Protein AF-A0A2P7YC71-F1 (afdb_monomer_lite)

Sequence (128 aa):
MSDNTVPEDFKQHLKKYLEFKDDYLQSVGLGDWKNTQLPPDLIKPTFTTNMPVLPQEDKASGGNITDQVAKESSESTASSHPIHKEGEGAKATIQDHQANPGIALSDKLPQAASKDELKARAEELNKK

Organism: NCBI:txid40998

Radius of gyration: 30.39 Å; chains: 1; bounding box: 61×49×61 Å

Foldseek 3Di:
DPPPDDDPVVVVVVVVVVVVVLVVCVVVVNNCVVVDDDPPPPDPDDPPPPDPDDPDQVPPPDPDVVVVCVVCVVVDCPCVPPCNPPPDPPPCDPVNVVDDPPDPPPPPDPPDDDPVVVVVVVVVVVVD

Secondary structure (DSSP, 8-state):
----PPPHHHHHHHHHHHHHHHHHHHHTT-GGGGT-PPPTT-----------PPPPGGG-SS--HHHHHHHHGGG-GGGGSGGG-TTTS----GGGSS-SS-S---S-PPP---HHHHHHHHHHHTT-

pLDDT: mean 71.74, std 10.09, range [49.84, 95.06]

Structure (mmCIF, N/CA/C/O backbone):
data_AF-A0A2P7YC71-F1
#
_entry.id   AF-A0A2P7YC71-F1
#
loop_
_atom_site.group_PDB
_atom_site.id
_atom_site.type_symbol
_atom_site.label_atom_id
_atom_site.label_alt_id
_atom_site.label_comp_id
_atom_site.label_asym_id
_atom_site.label_entity_id
_atom_site.label_seq_id
_atom_site.pdbx_PDB_ins_code
_atom_site.Cartn_x
_atom_site.Cartn_y
_atom_site.Cartn_z
_atom_site.occupancy
_atom_site.B_iso_or_equiv
_atom_site.auth_seq_id
_atom_site.auth_comp_id
_atom_site.auth_asym_id
_atom_site.auth_atom_id
_atom_site.pdbx_PDB_model_num
ATOM 1 N N . MET A 1 1 ? 33.041 23.431 23.759 1.00 49.84 1 MET A N 1
ATOM 2 C CA . MET A 1 1 ? 32.533 22.400 22.834 1.00 49.84 1 MET A CA 1
ATOM 3 C C . MET A 1 1 ? 31.599 21.532 23.652 1.00 49.84 1 MET A C 1
ATOM 5 O O . MET A 1 1 ? 32.078 20.906 24.581 1.00 49.84 1 MET A O 1
ATOM 9 N N . SER A 1 2 ? 30.285 21.621 23.448 1.00 61.62 2 SER A N 1
ATOM 10 C CA . SER A 1 2 ? 29.333 20.751 24.144 1.00 61.62 2 SER A CA 1
ATOM 11 C C . SER A 1 2 ? 29.436 19.358 23.542 1.00 61.62 2 SER A C 1
ATOM 13 O O . SER A 1 2 ? 29.262 19.204 22.331 1.00 61.62 2 SER A O 1
ATOM 15 N N . ASP A 1 3 ? 29.747 18.370 24.369 1.00 63.00 3 ASP A N 1
ATOM 16 C CA . ASP A 1 3 ? 29.820 16.981 23.947 1.00 63.00 3 ASP A CA 1
ATOM 17 C C . ASP A 1 3 ? 28.447 16.552 23.420 1.00 63.00 3 ASP A C 1
ATOM 19 O O . ASP A 1 3 ? 27.461 16.535 24.161 1.00 63.00 3 ASP A O 1
ATOM 23 N N . ASN A 1 4 ? 28.383 16.250 22.119 1.00 70.69 4 ASN A N 1
ATOM 24 C CA . ASN A 1 4 ? 27.217 15.697 21.424 1.00 70.69 4 ASN A CA 1
ATOM 25 C C . ASN A 1 4 ? 26.951 14.275 21.940 1.00 70.69 4 ASN A C 1
ATOM 27 O O . ASN A 1 4 ? 27.189 13.274 21.265 1.00 70.69 4 ASN A O 1
ATOM 31 N N . THR A 1 5 ? 26.511 14.181 23.187 1.00 80.38 5 THR A N 1
ATOM 32 C CA . THR A 1 5 ? 26.135 12.928 23.821 1.00 80.38 5 THR A CA 1
ATOM 33 C C . THR A 1 5 ? 24.690 12.631 23.459 1.00 80.38 5 THR A C 1
ATOM 35 O O . THR A 1 5 ? 23.788 13.444 23.649 1.00 80.38 5 THR A O 1
ATOM 38 N N . VAL A 1 6 ? 24.475 11.458 22.867 1.00 81.31 6 VAL A N 1
ATOM 39 C CA . VAL A 1 6 ? 23.136 10.980 22.524 1.00 81.31 6 VAL A CA 1
ATOM 40 C C . VAL A 1 6 ? 22.323 10.849 23.822 1.00 81.31 6 VAL A C 1
ATOM 42 O O . VAL A 1 6 ? 22.792 10.148 24.727 1.00 81.31 6 VAL A O 1
ATOM 45 N N . PRO A 1 7 ? 21.135 11.479 23.926 1.00 89.25 7 PRO A N 1
ATOM 46 C CA . PRO A 1 7 ? 20.282 11.387 25.108 1.00 89.25 7 PRO A CA 1
ATOM 47 C C . PRO A 1 7 ? 19.969 9.935 25.477 1.00 89.25 7 PRO A C 1
ATOM 49 O O . PRO A 1 7 ? 19.725 9.101 24.602 1.00 89.25 7 PRO A O 1
ATOM 52 N N . GLU A 1 8 ? 19.952 9.625 26.772 1.00 88.19 8 GLU A N 1
ATOM 53 C CA . GLU A 1 8 ? 19.763 8.251 27.254 1.00 88.19 8 GLU A CA 1
ATOM 54 C C . GLU A 1 8 ? 18.394 7.675 26.850 1.00 88.19 8 GLU A C 1
ATOM 56 O O . GLU A 1 8 ? 18.298 6.518 26.441 1.00 88.19 8 GLU A O 1
ATOM 61 N N . ASP A 1 9 ? 17.358 8.516 26.831 1.00 89.44 9 ASP A N 1
ATOM 62 C CA . ASP A 1 9 ? 16.014 8.156 26.367 1.00 89.44 9 ASP A CA 1
ATOM 63 C C . ASP A 1 9 ? 16.009 7.672 24.912 1.00 89.44 9 ASP A C 1
ATOM 65 O O . ASP A 1 9 ? 15.326 6.705 24.563 1.00 89.44 9 ASP A O 1
ATOM 69 N N . PHE A 1 10 ? 16.822 8.298 24.055 1.00 90.50 10 PHE A N 1
ATOM 70 C CA . PHE A 1 10 ? 16.942 7.893 22.658 1.00 90.50 10 PHE A CA 1
ATOM 71 C C . PHE A 1 10 ? 17.631 6.533 22.532 1.00 90.50 10 PHE A C 1
ATOM 73 O O . PHE A 1 10 ? 17.198 5.701 21.736 1.00 90.50 10 PHE A O 1
ATOM 80 N N . LYS A 1 11 ? 18.656 6.256 23.349 1.00 90.44 11 LYS A N 1
ATOM 81 C CA . LYS A 1 11 ? 19.313 4.939 23.365 1.00 90.44 11 LYS A CA 1
ATOM 82 C C . LYS A 1 11 ? 18.344 3.837 23.790 1.00 90.44 11 LYS A C 1
ATOM 84 O O . LYS A 1 11 ? 18.324 2.771 23.176 1.00 90.44 11 LYS A O 1
ATOM 89 N N . GLN A 1 12 ? 17.514 4.098 24.800 1.00 92.75 12 GLN A N 1
ATOM 90 C CA . GLN A 1 12 ? 16.487 3.152 25.241 1.00 92.75 12 GLN A CA 1
ATOM 91 C C . GLN A 1 12 ? 15.425 2.916 24.163 1.00 92.75 12 GLN A C 1
ATOM 93 O O . GLN A 1 12 ? 15.034 1.772 23.927 1.00 92.75 12 GLN A O 1
ATOM 98 N N . HIS A 1 13 ? 14.973 3.975 23.487 1.00 93.25 13 HIS A N 1
ATOM 99 C CA . HIS A 1 13 ? 14.033 3.861 22.374 1.00 93.25 13 HIS A CA 1
ATOM 100 C C . HIS A 1 13 ? 14.623 3.056 21.211 1.00 93.25 13 HIS A C 1
ATOM 102 O O . HIS A 1 13 ? 13.972 2.145 20.704 1.00 93.25 13 HIS A O 1
ATOM 108 N N . LEU A 1 14 ? 15.877 3.333 20.840 1.00 93.94 14 LEU A N 1
ATOM 109 C CA . LEU A 1 14 ? 16.590 2.602 19.796 1.00 93.94 14 LEU A CA 1
ATOM 110 C C . LEU A 1 14 ? 16.688 1.111 20.135 1.00 93.94 14 LEU A C 1
ATOM 112 O O . LEU A 1 14 ? 16.428 0.269 19.282 1.00 93.94 14 LEU A O 1
ATOM 116 N N . LYS A 1 15 ? 17.010 0.781 21.391 1.00 93.75 15 LYS A N 1
ATOM 117 C CA . LYS A 1 15 ? 17.088 -0.609 21.848 1.00 93.75 15 LYS A CA 1
ATOM 118 C C . LYS A 1 15 ? 15.743 -1.328 21.707 1.00 93.75 15 LYS A C 1
ATOM 120 O O . LYS A 1 15 ? 15.695 -2.389 21.095 1.00 93.75 15 LYS A O 1
ATOM 125 N N . LYS A 1 16 ? 14.654 -0.715 22.183 1.00 95.06 16 LYS A N 1
ATOM 126 C CA . LYS A 1 16 ? 13.292 -1.264 22.047 1.00 95.06 16 LYS A CA 1
ATOM 127 C C . LYS A 1 16 ? 12.889 -1.456 20.587 1.00 95.06 16 LYS A C 1
ATOM 129 O O . LYS A 1 16 ? 12.290 -2.466 20.238 1.00 95.06 16 LYS A O 1
ATOM 134 N N . TYR A 1 17 ? 13.218 -0.490 19.731 1.00 93.75 17 TYR A N 1
ATOM 135 C CA . TYR A 1 17 ? 12.945 -0.581 18.301 1.00 93.75 17 TYR A CA 1
ATOM 136 C C . TYR A 1 17 ? 13.687 -1.756 17.651 1.00 93.75 17 TYR A C 1
ATOM 138 O O . 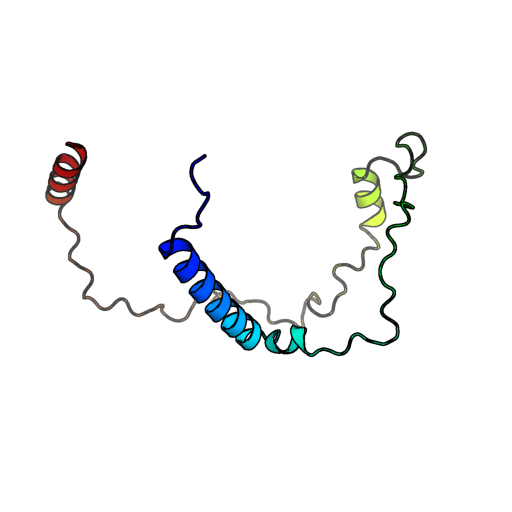TYR A 1 17 ? 13.101 -2.475 16.847 1.00 93.75 17 TYR A O 1
ATOM 146 N N . LEU A 1 18 ? 14.961 -1.964 17.998 1.00 90.56 18 LEU A N 1
ATOM 147 C CA . LEU A 1 18 ? 15.757 -3.070 17.463 1.00 90.56 18 LEU A CA 1
ATOM 148 C C . LEU A 1 18 ? 15.212 -4.435 17.901 1.00 90.56 18 LEU A C 1
ATOM 150 O O . LEU A 1 18 ? 15.118 -5.326 17.063 1.00 90.56 18 LEU A O 1
ATOM 154 N N . GLU A 1 19 ? 14.800 -4.570 19.164 1.00 90.69 19 GLU A N 1
ATOM 155 C CA . GLU A 1 19 ? 14.139 -5.779 19.682 1.00 90.69 19 GLU A CA 1
ATOM 156 C C . GLU A 1 19 ? 12.830 -6.056 18.921 1.00 90.69 19 GLU A C 1
ATOM 158 O O . GLU A 1 19 ? 12.663 -7.123 18.335 1.00 90.69 19 GLU A O 1
ATOM 163 N N . PHE A 1 20 ? 11.953 -5.052 18.808 1.00 92.94 20 PHE A N 1
ATOM 164 C CA . PHE A 1 20 ? 10.691 -5.174 18.070 1.00 92.94 20 PHE A CA 1
ATOM 165 C C . PHE A 1 20 ? 10.893 -5.514 16.586 1.00 92.94 20 PHE A C 1
ATOM 167 O O . PHE A 1 20 ? 10.117 -6.262 15.993 1.00 92.94 20 PHE A O 1
ATOM 174 N N . LYS A 1 21 ? 11.931 -4.953 15.959 1.00 88.75 21 LYS A N 1
ATOM 175 C CA . LYS A 1 21 ? 12.264 -5.226 14.561 1.00 88.75 21 LYS A CA 1
ATOM 176 C C . LYS A 1 21 ? 12.654 -6.689 14.355 1.00 88.75 21 LYS A C 1
ATOM 178 O O . LYS A 1 21 ? 12.229 -7.274 13.360 1.00 88.75 21 LYS A O 1
ATOM 183 N N . ASP A 1 22 ? 13.469 -7.255 15.243 1.00 86.25 22 ASP A N 1
ATOM 184 C CA . ASP A 1 22 ? 13.884 -8.656 15.143 1.00 86.25 22 ASP A CA 1
ATOM 185 C C . ASP A 1 22 ? 12.671 -9.595 15.344 1.00 86.25 22 ASP A C 1
ATOM 187 O O . ASP A 1 22 ? 12.476 -10.499 14.528 1.00 86.25 22 ASP A O 1
AT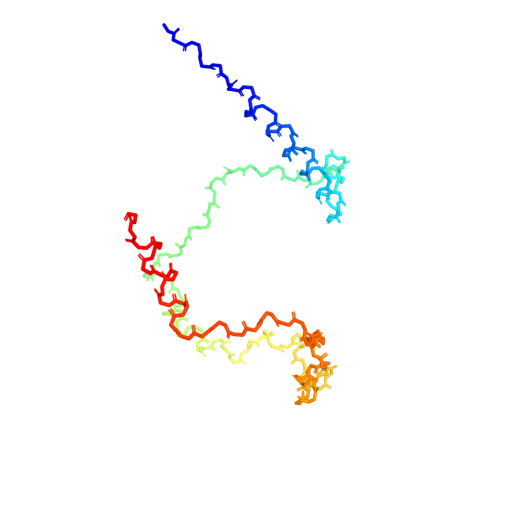OM 191 N N . ASP A 1 23 ? 11.782 -9.300 16.304 1.00 88.94 23 ASP A N 1
ATOM 192 C CA . ASP A 1 23 ? 10.518 -10.033 16.507 1.00 88.94 23 ASP A CA 1
ATOM 193 C C . ASP A 1 23 ? 9.600 -9.964 15.276 1.00 88.94 23 ASP A C 1
ATOM 195 O O . ASP A 1 23 ? 9.068 -10.978 14.812 1.00 88.94 23 ASP A O 1
ATOM 199 N N . TYR A 1 24 ? 9.430 -8.766 14.705 1.00 87.94 24 TYR A N 1
ATOM 200 C CA . TYR A 1 24 ? 8.638 -8.569 13.494 1.00 87.94 24 TYR A CA 1
ATOM 201 C C . TYR A 1 24 ? 9.203 -9.383 12.330 1.00 87.94 24 TYR A C 1
ATOM 203 O O . TYR A 1 24 ? 8.458 -10.129 11.696 1.00 87.94 24 TYR A O 1
ATOM 211 N N . LEU A 1 25 ? 10.512 -9.286 12.071 1.00 88.00 25 LEU A N 1
ATOM 212 C CA . LEU A 1 25 ? 11.173 -10.033 10.998 1.00 88.00 25 LEU A CA 1
ATOM 213 C C . LEU A 1 25 ? 10.987 -11.539 11.175 1.00 88.00 25 LEU A C 1
ATOM 215 O O . LEU A 1 25 ? 10.711 -12.228 10.195 1.00 88.00 25 LEU A O 1
ATOM 219 N N . GLN A 1 26 ? 11.058 -12.044 12.405 1.00 85.56 26 GLN A N 1
ATOM 220 C CA . GLN A 1 26 ? 10.773 -13.446 12.686 1.00 85.56 26 GLN A CA 1
ATOM 221 C C . GLN A 1 26 ? 9.307 -13.808 12.408 1.00 85.56 26 GLN A C 1
ATOM 223 O O .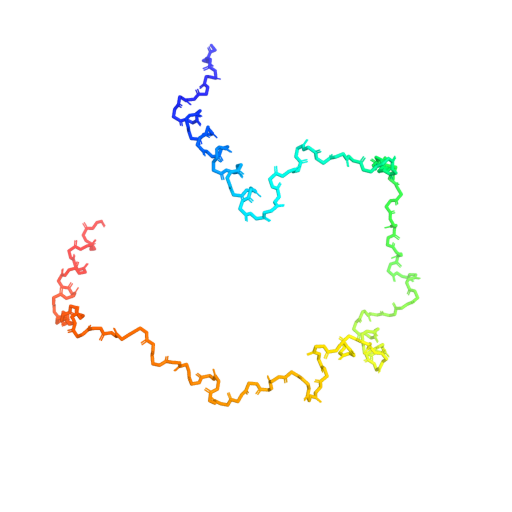 GLN A 1 26 ? 9.050 -14.831 11.774 1.00 85.56 26 GLN A O 1
ATOM 228 N N . SER A 1 27 ? 8.353 -12.950 12.785 1.00 84.81 27 SER A N 1
ATOM 229 C CA . SER A 1 27 ? 6.923 -13.179 12.531 1.00 84.81 27 SER A CA 1
ATOM 230 C C . SER A 1 27 ? 6.554 -13.220 11.044 1.00 84.81 27 SER A C 1
ATOM 232 O O . SER A 1 27 ? 5.700 -14.011 10.649 1.00 84.81 27 SER A O 1
ATOM 234 N N . VAL A 1 28 ? 7.217 -12.420 10.201 1.00 86.12 28 VAL A N 1
ATOM 235 C CA . VAL A 1 28 ? 6.970 -12.399 8.747 1.00 86.12 28 VAL A CA 1
ATOM 236 C C . VAL A 1 28 ? 7.807 -13.429 7.980 1.00 86.12 28 VAL A C 1
ATOM 238 O O . VAL A 1 28 ? 7.826 -13.410 6.752 1.00 86.12 28 VAL A O 1
ATOM 241 N N . GLY A 1 29 ? 8.514 -14.324 8.682 1.00 78.75 29 GLY A N 1
ATOM 242 C CA . GLY A 1 29 ? 9.351 -15.361 8.071 1.00 78.75 29 GLY A CA 1
ATOM 243 C C . GLY A 1 29 ? 10.657 -14.840 7.459 1.00 78.75 29 GLY A C 1
ATOM 244 O O . GLY A 1 29 ? 11.304 -15.553 6.699 1.00 78.75 29 GLY A O 1
ATOM 245 N N . LEU A 1 30 ? 11.061 -13.609 7.787 1.00 80.94 30 LEU A N 1
ATOM 246 C CA . LEU A 1 30 ? 12.339 -13.008 7.393 1.00 80.94 30 LEU A CA 1
ATOM 247 C C . LEU A 1 30 ? 13.405 -13.107 8.500 1.00 80.94 30 LEU A C 1
ATOM 249 O O . LEU A 1 30 ? 14.485 -12.557 8.328 1.00 80.94 30 LEU A O 1
ATOM 253 N N . GLY A 1 31 ? 13.148 -13.781 9.626 1.00 75.12 31 GLY A N 1
ATOM 254 C CA . GLY A 1 31 ? 14.054 -13.830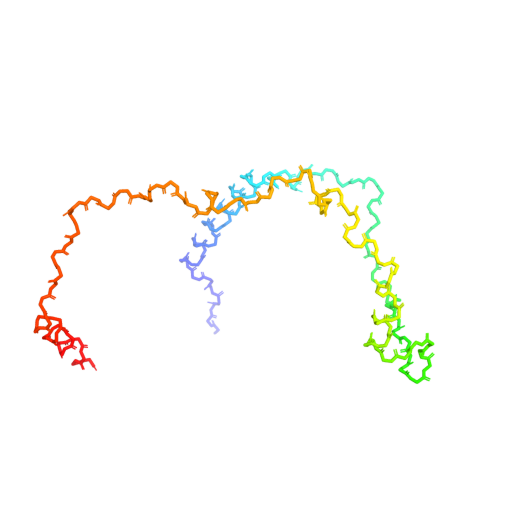 10.788 1.00 75.12 31 GLY A CA 1
ATOM 255 C C . GLY A 1 31 ? 15.453 -14.386 10.490 1.00 75.12 31 GLY A C 1
ATOM 256 O O . GLY A 1 31 ? 16.438 -13.930 11.071 1.00 75.12 31 GLY A O 1
ATOM 257 N N . ASP A 1 32 ? 15.563 -15.288 9.513 1.00 72.06 32 ASP A N 1
ATOM 258 C CA . ASP A 1 32 ? 16.816 -15.962 9.154 1.00 72.06 32 ASP A CA 1
ATOM 259 C C . ASP A 1 32 ? 17.708 -15.166 8.189 1.00 72.06 32 ASP A C 1
ATOM 261 O O . ASP A 1 32 ? 18.768 -15.650 7.791 1.00 72.06 32 ASP A O 1
ATOM 265 N N . TRP A 1 33 ? 17.340 -13.923 7.845 1.00 70.50 33 TRP A N 1
ATOM 266 C CA . TRP A 1 33 ? 18.072 -13.107 6.867 1.00 70.50 33 TRP A CA 1
ATOM 267 C C . TRP A 1 33 ? 19.567 -12.931 7.198 1.00 70.50 33 TRP A C 1
ATOM 269 O O . TRP A 1 33 ? 20.393 -12.810 6.292 1.00 70.50 33 TRP A O 1
ATOM 279 N N . LYS A 1 34 ? 19.929 -12.941 8.491 1.00 67.19 34 LYS A N 1
ATOM 280 C CA . LYS A 1 34 ? 21.319 -12.822 8.973 1.00 67.19 34 LYS A CA 1
ATOM 281 C C . LYS A 1 34 ? 22.140 -14.101 8.739 1.00 67.19 34 LYS A C 1
ATOM 283 O O . LYS A 1 34 ? 23.359 -14.016 8.632 1.00 67.19 34 LYS A O 1
ATOM 288 N N . ASN A 1 35 ? 21.483 -15.261 8.657 1.00 71.31 35 ASN A N 1
ATOM 289 C CA . ASN A 1 35 ? 22.108 -16.586 8.556 1.00 71.31 35 ASN A CA 1
ATOM 290 C C . ASN A 1 35 ? 21.965 -17.221 7.167 1.00 71.31 35 ASN A C 1
ATOM 292 O O . ASN A 1 35 ? 22.525 -18.290 6.920 1.00 71.31 35 ASN A O 1
ATOM 296 N N . THR A 1 36 ? 21.238 -16.579 6.251 1.00 69.38 36 THR A N 1
ATOM 297 C CA . THR A 1 36 ? 21.162 -17.006 4.854 1.00 69.38 36 THR A CA 1
ATOM 298 C C . THR A 1 36 ? 22.558 -17.017 4.237 1.00 69.38 36 THR A C 1
ATOM 300 O O . THR A 1 36 ? 23.173 -15.966 4.041 1.00 69.38 36 THR A O 1
ATOM 303 N N . GLN A 1 37 ? 23.066 -18.209 3.910 1.00 68.75 37 GLN A N 1
ATOM 304 C CA . GLN A 1 37 ? 24.222 -18.328 3.030 1.00 68.75 37 GLN A CA 1
ATOM 305 C C . GLN A 1 37 ? 23.845 -17.695 1.697 1.00 68.75 37 GLN A C 1
ATOM 307 O O . GLN A 1 37 ? 22.905 -18.133 1.032 1.00 68.75 37 GLN A O 1
ATOM 312 N N . LEU A 1 38 ? 24.562 -16.632 1.331 1.00 68.00 38 LEU A N 1
ATOM 313 C CA . LEU A 1 38 ? 24.434 -16.062 0.001 1.00 68.00 38 LEU A CA 1
ATOM 314 C C . LEU A 1 38 ? 24.738 -17.183 -1.000 1.00 68.00 38 LEU A C 1
ATOM 316 O O . LEU A 1 38 ? 25.747 -17.875 -0.824 1.00 68.00 38 LEU A O 1
ATOM 320 N N . PRO A 1 39 ? 23.893 -17.396 -2.019 1.00 73.50 39 PRO A N 1
ATOM 321 C CA . PRO A 1 39 ? 24.216 -18.341 -3.070 1.00 73.50 39 PRO A CA 1
ATOM 322 C C . PRO A 1 39 ? 25.601 -18.003 -3.643 1.00 73.50 39 PRO A C 1
ATOM 324 O O . PRO A 1 39 ? 25.941 -16.821 -3.769 1.00 73.50 39 PRO A O 1
ATOM 327 N N . PRO A 1 40 ? 26.413 -19.015 -3.984 1.00 69.31 40 PRO A N 1
ATOM 328 C CA . PRO A 1 40 ? 27.776 -18.805 -4.475 1.00 69.31 40 PRO A CA 1
ATOM 329 C C . PRO A 1 40 ? 27.823 -17.938 -5.745 1.00 69.31 40 PRO A C 1
ATOM 331 O O . PRO A 1 40 ? 28.832 -17.284 -5.998 1.00 69.31 40 PRO A O 1
ATOM 334 N N . ASP A 1 41 ? 26.709 -17.861 -6.478 1.00 70.12 41 ASP A N 1
ATOM 335 C CA . ASP A 1 41 ? 26.554 -17.102 -7.720 1.00 70.12 41 ASP A CA 1
ATOM 336 C C . ASP A 1 41 ? 26.023 -15.673 -7.514 1.00 70.12 41 ASP A C 1
ATOM 338 O O . ASP A 1 41 ? 25.589 -15.023 -8.467 1.00 70.12 41 ASP A O 1
ATOM 342 N N . LEU A 1 42 ? 26.022 -15.153 -6.279 1.00 62.50 42 LEU A N 1
ATOM 343 C CA . LEU A 1 42 ? 25.601 -13.778 -6.023 1.00 62.50 42 LEU A CA 1
ATOM 344 C C . LEU A 1 42 ? 26.647 -12.802 -6.589 1.00 62.50 42 LEU A C 1
ATOM 346 O O . LEU A 1 42 ? 27.610 -12.413 -5.921 1.00 62.50 42 LEU A O 1
ATOM 350 N N . ILE A 1 43 ? 26.458 -12.408 -7.849 1.00 68.19 43 ILE A N 1
ATOM 351 C CA . ILE A 1 43 ? 27.224 -11.350 -8.505 1.00 68.19 43 ILE A CA 1
ATOM 352 C C . ILE A 1 43 ? 27.036 -10.085 -7.664 1.00 68.19 43 ILE A C 1
ATOM 354 O O . ILE A 1 43 ? 25.968 -9.474 -7.669 1.00 68.19 43 ILE A O 1
ATOM 358 N N . LYS A 1 44 ? 28.067 -9.696 -6.905 1.00 64.31 44 LYS A N 1
ATOM 359 C CA . LYS A 1 44 ? 28.093 -8.398 -6.221 1.00 64.31 44 LYS A CA 1
ATOM 360 C C . LYS A 1 44 ? 27.894 -7.339 -7.305 1.00 64.31 44 LYS A C 1
ATOM 362 O O . LYS A 1 44 ? 28.725 -7.302 -8.215 1.00 64.31 44 LYS A O 1
ATOM 367 N N . PRO A 1 45 ? 26.831 -6.517 -7.261 1.00 60.91 45 PRO A N 1
ATOM 368 C CA . PRO A 1 45 ? 26.595 -5.548 -8.314 1.00 60.91 45 PRO A CA 1
ATOM 369 C C . PRO A 1 45 ? 27.747 -4.547 -8.294 1.00 60.91 45 PRO A C 1
ATOM 371 O O . PRO A 1 45 ? 27.869 -3.714 -7.396 1.00 60.91 45 PRO A O 1
ATOM 374 N N . THR A 1 46 ? 28.637 -4.657 -9.271 1.00 61.59 46 THR A N 1
ATOM 375 C CA . THR A 1 46 ? 29.538 -3.573 -9.613 1.00 61.59 46 THR A CA 1
ATOM 376 C C . THR A 1 46 ? 28.674 -2.548 -1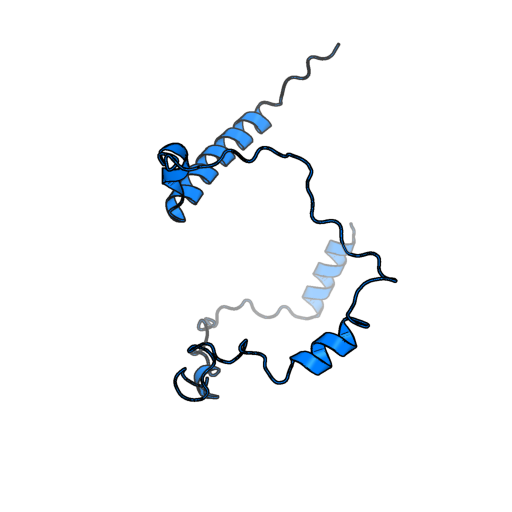0.332 1.00 61.59 46 THR A C 1
ATOM 378 O O . THR A 1 46 ? 28.109 -2.824 -11.386 1.00 61.59 46 THR A O 1
ATOM 381 N N . PHE A 1 47 ? 28.514 -1.363 -9.745 1.00 60.22 47 PHE A N 1
ATOM 382 C CA . PHE A 1 47 ? 27.888 -0.230 -10.425 1.00 60.22 47 PHE A CA 1
ATOM 383 C C . PHE A 1 47 ? 28.864 0.300 -11.488 1.00 60.22 47 PHE A C 1
ATOM 385 O O . PHE A 1 47 ? 29.404 1.396 -11.374 1.00 60.22 47 PHE A O 1
ATOM 392 N N . THR A 1 48 ? 29.163 -0.498 -12.513 1.00 62.59 48 THR A N 1
ATOM 393 C CA . THR A 1 48 ? 29.647 0.050 -13.774 1.00 62.59 48 THR A CA 1
ATOM 394 C C . THR A 1 48 ? 28.449 0.742 -14.404 1.00 62.59 48 THR A C 1
ATOM 396 O O . THR A 1 48 ? 27.464 0.105 -14.769 1.00 62.59 48 THR A O 1
ATOM 399 N N . THR A 1 49 ? 28.503 2.073 -14.439 1.00 59.81 49 THR A N 1
ATOM 400 C CA . THR A 1 49 ? 27.488 2.980 -14.988 1.00 59.81 49 THR A CA 1
ATOM 401 C C . THR A 1 49 ? 27.290 2.746 -16.488 1.00 59.81 49 THR A C 1
ATOM 403 O O . THR A 1 49 ? 27.679 3.558 -17.315 1.00 59.81 49 THR A O 1
ATOM 406 N N . ASN A 1 50 ? 26.681 1.625 -16.855 1.00 65.75 50 ASN A N 1
ATOM 407 C CA . ASN A 1 50 ? 26.020 1.435 -18.135 1.00 65.75 50 ASN A CA 1
ATOM 408 C C . ASN A 1 50 ? 24.518 1.434 -17.846 1.00 65.75 50 ASN A C 1
ATOM 410 O O . ASN A 1 50 ? 23.825 0.428 -17.977 1.00 65.75 50 ASN A O 1
ATOM 414 N N . MET A 1 51 ? 24.029 2.573 -17.343 1.00 75.94 51 MET A N 1
ATOM 415 C CA . MET A 1 51 ? 22.590 2.782 -17.257 1.00 75.94 51 MET A CA 1
ATOM 416 C C . MET A 1 51 ? 22.046 2.797 -18.688 1.00 75.94 51 MET A C 1
ATOM 418 O O . MET A 1 51 ? 22.654 3.453 -19.539 1.00 75.94 51 MET A O 1
ATOM 422 N N . PRO A 1 52 ? 20.940 2.094 -18.978 1.00 76.38 52 PRO A N 1
ATOM 423 C CA . PRO A 1 52 ? 20.306 2.166 -20.283 1.00 76.38 52 PRO A CA 1
ATOM 424 C C . PRO A 1 52 ? 19.989 3.631 -20.585 1.00 76.38 52 PRO A C 1
ATOM 426 O O . PRO A 1 52 ? 19.182 4.258 -19.898 1.00 76.38 52 PRO A O 1
ATOM 429 N N . VAL A 1 53 ? 20.675 4.200 -21.574 1.00 76.19 53 VAL A N 1
ATOM 430 C CA . VAL A 1 53 ? 20.353 5.536 -22.069 1.00 76.19 53 VAL A CA 1
ATOM 431 C C . VAL A 1 53 ? 19.005 5.419 -22.762 1.00 76.19 53 VAL A C 1
ATOM 433 O O . VAL A 1 53 ? 18.855 4.630 -23.697 1.00 76.19 53 VAL A O 1
ATOM 436 N N . LEU A 1 54 ? 18.020 6.177 -22.278 1.00 63.97 54 LEU A N 1
ATOM 437 C CA . LEU A 1 54 ? 16.742 6.302 -22.967 1.00 63.97 54 LEU A CA 1
ATOM 438 C C . LEU A 1 54 ? 17.019 6.799 -24.396 1.00 63.97 54 LEU A C 1
ATOM 440 O O . LEU A 1 54 ? 17.802 7.743 -24.557 1.00 63.97 54 LEU A O 1
ATOM 444 N N . PRO A 1 55 ? 16.427 6.177 -25.434 1.00 73.38 55 PRO A N 1
ATOM 445 C CA . PRO A 1 55 ? 16.519 6.692 -26.792 1.00 73.38 55 PRO A CA 1
ATOM 446 C C . PRO A 1 55 ? 16.136 8.174 -26.809 1.00 73.38 55 PRO A C 1
ATOM 448 O O . PRO A 1 55 ? 15.182 8.569 -26.141 1.00 73.38 55 PRO A O 1
ATOM 451 N N . GLN A 1 56 ? 16.878 8.999 -27.553 1.00 69.44 56 GLN A N 1
ATOM 452 C CA . GLN A 1 56 ? 16.507 10.404 -27.745 1.00 69.44 56 GLN A CA 1
ATOM 453 C C . GLN A 1 56 ? 15.071 10.470 -28.283 1.00 69.44 56 GLN A C 1
ATOM 455 O O . GLN A 1 56 ? 14.747 9.713 -29.200 1.00 69.44 56 GLN A O 1
ATOM 460 N N . GLU A 1 57 ? 14.232 11.359 -27.739 1.00 60.16 57 GLU A N 1
ATOM 461 C CA . GLU A 1 57 ? 12.800 11.425 -28.085 1.00 60.16 57 GLU A CA 1
ATOM 462 C C . GLU A 1 57 ? 12.573 11.577 -29.602 1.00 60.16 57 GLU A C 1
ATOM 464 O O . GLU A 1 57 ? 11.698 10.926 -30.163 1.00 60.16 57 GLU A O 1
ATOM 469 N N . ASP A 1 58 ? 13.457 12.300 -30.298 1.00 58.09 58 ASP A N 1
ATOM 470 C CA . ASP A 1 58 ? 13.409 12.499 -31.758 1.00 58.09 58 ASP A CA 1
ATOM 471 C C . ASP A 1 58 ? 13.793 11.260 -32.593 1.00 58.09 58 ASP A C 1
ATOM 473 O O . ASP A 1 58 ? 13.641 11.243 -33.818 1.00 58.09 58 ASP A O 1
ATOM 477 N N . LYS A 1 59 ? 14.376 10.234 -31.965 1.00 56.88 59 LYS A N 1
ATOM 478 C CA . LYS A 1 59 ? 14.893 9.015 -32.616 1.00 56.88 59 LYS A CA 1
ATOM 479 C C . LYS A 1 59 ? 14.185 7.746 -32.144 1.00 56.88 59 LYS A C 1
ATOM 481 O O . LYS A 1 59 ? 14.489 6.667 -32.659 1.00 56.88 59 LYS A O 1
ATOM 486 N N . ALA A 1 60 ? 13.257 7.846 -31.192 1.00 58.88 60 ALA A N 1
ATOM 487 C CA . ALA A 1 60 ? 12.456 6.716 -30.753 1.00 58.88 60 ALA A CA 1
ATOM 488 C C . ALA A 1 60 ? 11.561 6.246 -31.914 1.00 58.88 60 ALA A C 1
ATOM 490 O O . ALA A 1 60 ? 10.672 6.960 -32.375 1.00 58.88 60 ALA A O 1
ATOM 491 N N . SER A 1 61 ? 11.815 5.035 -32.425 1.00 58.72 61 SER A N 1
ATOM 492 C CA . SER A 1 61 ? 10.940 4.368 -33.401 1.00 58.72 61 SER A CA 1
ATOM 493 C C . SER A 1 61 ? 9.676 3.883 -32.700 1.00 58.72 61 SER A C 1
ATOM 495 O O . SER A 1 61 ? 9.516 2.707 -32.397 1.00 58.72 61 SER A O 1
ATOM 497 N N . GLY A 1 62 ? 8.801 4.822 -32.381 1.00 61.66 62 GLY A N 1
ATOM 498 C CA . GLY A 1 62 ? 7.566 4.580 -31.664 1.00 61.66 62 GLY A CA 1
ATOM 499 C C . GLY A 1 62 ? 6.996 5.923 -31.259 1.00 61.66 62 GLY A C 1
ATOM 500 O O . GLY A 1 62 ? 7.616 6.626 -30.472 1.00 61.66 62 GLY A O 1
ATOM 501 N N . GLY A 1 63 ? 5.871 6.306 -31.866 1.00 68.38 63 GLY A N 1
ATOM 502 C CA . GLY A 1 63 ? 5.185 7.557 -31.550 1.00 68.38 63 GLY A CA 1
ATOM 503 C C . GLY A 1 63 ? 4.759 7.641 -30.080 1.00 68.38 63 GLY A C 1
ATOM 504 O O . GLY A 1 63 ? 5.049 6.751 -29.284 1.00 68.38 63 GLY A O 1
ATOM 505 N N . ASN A 1 64 ? 4.052 8.724 -29.737 1.00 73.75 64 ASN A N 1
ATOM 506 C CA . ASN A 1 64 ? 3.535 8.990 -28.390 1.00 73.75 64 ASN A CA 1
ATOM 507 C C . ASN A 1 64 ? 3.033 7.708 -27.705 1.00 73.75 64 ASN A C 1
ATOM 509 O O . ASN A 1 64 ? 2.300 6.936 -28.319 1.00 73.75 64 ASN A O 1
ATOM 513 N N . ILE A 1 65 ? 3.373 7.507 -26.429 1.00 71.56 65 ILE A N 1
ATOM 514 C CA . ILE A 1 65 ? 3.019 6.300 -25.658 1.00 71.56 65 ILE A CA 1
ATOM 515 C C . ILE A 1 65 ? 1.524 5.949 -25.725 1.00 71.56 65 ILE A C 1
ATOM 517 O O . ILE A 1 65 ? 1.150 4.781 -25.735 1.00 71.56 65 ILE A O 1
ATOM 521 N N . THR A 1 66 ? 0.664 6.959 -25.857 1.00 76.00 66 THR A N 1
ATOM 522 C CA . THR A 1 66 ? -0.778 6.802 -26.080 1.00 76.00 66 THR A CA 1
ATOM 523 C C . THR A 1 66 ? -1.100 6.000 -27.346 1.00 76.00 66 THR A C 1
ATOM 525 O O . THR A 1 66 ? -2.000 5.167 -27.339 1.00 76.00 66 THR A O 1
ATOM 528 N N . ASP A 1 67 ? -0.353 6.231 -28.421 1.00 74.00 67 ASP A N 1
ATOM 529 C CA . ASP A 1 67 ? -0.527 5.581 -29.721 1.00 74.00 67 ASP A CA 1
ATOM 530 C C . ASP A 1 67 ? 0.028 4.145 -29.705 1.00 74.00 67 ASP A C 1
ATOM 532 O O . ASP A 1 67 ? -0.546 3.233 -30.297 1.00 74.00 67 ASP A O 1
ATOM 536 N N . GLN A 1 68 ? 1.100 3.909 -28.939 1.00 73.06 68 GLN A N 1
ATOM 537 C CA . GLN A 1 68 ? 1.632 2.564 -28.692 1.00 73.06 68 GLN A CA 1
ATOM 538 C C . GLN A 1 68 ? 0.660 1.708 -27.881 1.00 73.06 68 GLN A C 1
ATOM 540 O O . GLN A 1 68 ? 0.334 0.599 -28.294 1.00 73.06 68 GLN A O 1
ATOM 545 N N . VAL A 1 69 ? 0.137 2.237 -26.770 1.00 75.62 69 VAL A N 1
ATOM 546 C CA . VAL A 1 69 ? -0.849 1.530 -25.939 1.00 75.62 69 VAL A CA 1
ATOM 547 C C . VAL A 1 69 ? -2.099 1.205 -26.755 1.00 75.62 69 VAL A C 1
ATOM 549 O O . VAL A 1 69 ? -2.597 0.087 -26.673 1.00 75.62 69 VAL A O 1
ATOM 552 N N . ALA A 1 70 ? -2.574 2.128 -27.595 1.00 76.38 70 ALA A N 1
ATOM 553 C CA . ALA A 1 70 ? -3.710 1.869 -28.476 1.00 76.38 70 ALA A CA 1
ATOM 554 C C . ALA A 1 70 ? -3.419 0.754 -29.498 1.00 76.38 70 ALA A C 1
ATOM 556 O O . ALA A 1 70 ? -4.254 -0.126 -29.709 1.00 76.38 70 ALA A O 1
ATOM 557 N N . LYS A 1 71 ? -2.231 0.764 -30.113 1.00 74.00 71 LYS A N 1
ATOM 558 C CA . LYS A 1 71 ? -1.841 -0.208 -31.142 1.00 74.00 71 LYS A CA 1
ATOM 559 C C . LYS A 1 71 ? -1.569 -1.605 -30.578 1.00 74.00 71 LYS A C 1
ATOM 561 O O . LYS A 1 71 ? -1.905 -2.595 -31.220 1.00 74.00 71 LYS A O 1
ATOM 566 N N . GLU A 1 72 ? -0.987 -1.691 -29.387 1.00 72.06 72 GLU A N 1
ATOM 567 C CA . GLU A 1 72 ? -0.556 -2.948 -28.761 1.00 72.06 72 GLU A CA 1
ATOM 568 C C . GLU A 1 72 ? -1.604 -3.533 -27.796 1.00 72.06 72 GLU A C 1
ATOM 570 O O . GLU A 1 72 ? -1.482 -4.680 -27.367 1.00 72.06 72 GLU A O 1
ATOM 575 N N . SER A 1 73 ? -2.683 -2.797 -27.497 1.00 72.69 73 SER A N 1
ATOM 576 C CA . SER A 1 73 ? -3.752 -3.262 -26.599 1.00 72.69 73 SER A CA 1
ATOM 577 C C . SER A 1 73 ? -4.473 -4.520 -27.093 1.00 72.69 73 SER A C 1
ATOM 579 O O . SER A 1 73 ? -5.007 -5.255 -26.263 1.00 72.69 73 SER A O 1
ATOM 581 N N . SER A 1 74 ? -4.530 -4.772 -28.405 1.00 70.75 74 SER A N 1
ATOM 582 C CA . SER A 1 74 ? -5.313 -5.893 -28.957 1.00 70.75 74 SER A CA 1
ATOM 583 C C . SER A 1 74 ? -4.663 -7.261 -28.716 1.00 70.75 74 SER A C 1
ATOM 585 O O . SER A 1 74 ? -5.369 -8.255 -28.592 1.00 70.75 74 SER A O 1
ATOM 587 N N . GLU A 1 75 ? -3.337 -7.308 -28.572 1.00 70.69 75 GLU A N 1
ATOM 588 C CA . GLU A 1 75 ? -2.560 -8.544 -28.377 1.00 70.69 75 GLU A CA 1
ATOM 589 C C . GLU A 1 75 ? -2.115 -8.731 -26.912 1.00 70.69 75 GLU A C 1
ATOM 591 O O . GLU A 1 75 ? -1.247 -9.548 -26.598 1.00 70.69 75 GLU A O 1
ATOM 596 N N . SER A 1 76 ? -2.680 -7.951 -25.982 1.00 68.56 76 SER A N 1
ATOM 597 C CA . SER A 1 76 ? -2.215 -7.918 -24.597 1.00 68.56 76 SER A CA 1
ATOM 598 C C . SER A 1 76 ? -2.677 -9.147 -23.806 1.00 68.56 76 SER A C 1
ATOM 600 O O . SER A 1 76 ? -3.862 -9.349 -23.543 1.00 68.56 76 SER A O 1
ATOM 602 N N . THR A 1 77 ? -1.727 -9.959 -23.338 1.00 71.19 77 THR A N 1
ATOM 603 C CA . THR A 1 77 ? -1.992 -11.160 -22.525 1.00 71.19 77 THR A CA 1
ATOM 604 C C . THR A 1 77 ? -2.233 -10.854 -21.043 1.00 71.19 77 THR A C 1
ATOM 606 O O . THR A 1 77 ? -2.374 -11.785 -20.250 1.00 71.19 77 THR A O 1
ATOM 609 N N . ALA A 1 78 ? -2.312 -9.581 -20.641 1.00 68.69 78 ALA A N 1
ATOM 610 C CA . ALA A 1 78 ? -2.467 -9.165 -19.243 1.00 68.69 78 ALA A CA 1
ATOM 611 C C . ALA A 1 78 ? -3.695 -9.794 -18.548 1.00 68.69 78 ALA A C 1
ATOM 613 O O . ALA A 1 78 ? -3.627 -10.172 -17.382 1.00 68.69 78 ALA A O 1
ATOM 614 N N . SER A 1 79 ? -4.799 -9.985 -19.279 1.00 68.12 79 SER A N 1
ATOM 615 C CA . SER A 1 79 ? -6.036 -10.598 -18.763 1.00 68.12 79 SER A CA 1
ATOM 616 C C . SER A 1 79 ? -6.087 -12.128 -18.934 1.00 68.12 79 SER A C 1
ATOM 618 O O . SER A 1 79 ? -6.993 -12.791 -18.440 1.00 68.12 79 SER A O 1
ATOM 620 N N . SER A 1 80 ? -5.095 -12.736 -19.593 1.00 69.75 80 SER A N 1
ATOM 621 C CA . SER A 1 80 ? -5.078 -14.185 -19.853 1.00 69.75 80 SER A CA 1
ATOM 622 C C . SER A 1 80 ? -4.647 -15.040 -18.654 1.00 69.75 80 SER A C 1
ATOM 624 O O . SER A 1 80 ? -4.685 -16.271 -18.743 1.00 69.75 80 SER A O 1
ATOM 626 N N . HIS A 1 81 ? -4.263 -14.410 -17.538 1.00 74.19 81 HIS A N 1
ATOM 627 C CA . HIS A 1 81 ? -3.846 -15.108 -16.327 1.00 74.19 81 HIS A CA 1
ATOM 628 C C . HIS A 1 81 ? -5.019 -15.935 -15.753 1.00 74.19 81 HIS A C 1
ATOM 630 O O . HIS A 1 81 ? -6.151 -15.447 -15.776 1.00 74.19 81 HIS A O 1
ATOM 636 N N . PRO A 1 82 ? -4.803 -17.165 -15.235 1.00 73.19 82 PRO A N 1
ATOM 637 C CA . PRO A 1 82 ? -5.884 -18.057 -14.796 1.00 73.19 82 PRO A CA 1
ATOM 638 C C . PRO A 1 82 ? -6.854 -17.417 -13.796 1.00 73.19 82 PRO A C 1
ATOM 640 O O . PRO A 1 82 ? -8.052 -17.662 -13.851 1.00 73.19 82 PRO A O 1
ATOM 643 N N . ILE A 1 83 ? -6.351 -16.521 -12.944 1.00 69.25 83 ILE A N 1
ATOM 644 C CA . ILE A 1 83 ? -7.143 -15.784 -11.950 1.00 69.25 83 ILE A CA 1
ATOM 645 C C . ILE A 1 83 ? -8.180 -14.822 -12.561 1.00 69.25 83 ILE A C 1
ATOM 647 O O . ILE A 1 83 ? -9.142 -14.450 -11.897 1.00 69.25 83 ILE A O 1
ATOM 651 N N . HIS A 1 84 ? -8.002 -14.425 -13.823 1.00 67.31 84 HIS A N 1
ATOM 652 C CA . HIS A 1 84 ? -8.884 -13.511 -14.552 1.00 67.31 84 HIS A CA 1
ATOM 653 C C . HIS A 1 84 ? -9.768 -14.229 -15.583 1.00 67.31 84 HIS A C 1
ATOM 655 O O . HIS A 1 84 ? -10.461 -13.571 -16.358 1.00 67.31 84 HIS A O 1
ATOM 661 N N . LYS A 1 85 ? -9.772 -15.570 -15.612 1.00 71.38 85 LYS A N 1
ATOM 662 C CA . LYS A 1 85 ? -10.680 -16.337 -16.471 1.00 71.38 85 LYS A CA 1
ATOM 663 C C . LYS A 1 85 ? -12.112 -16.146 -15.979 1.00 71.38 85 LYS A C 1
ATOM 665 O O . LYS A 1 85 ? -12.460 -16.550 -14.869 1.00 71.38 85 LYS A O 1
ATOM 670 N N . GLU A 1 86 ? -12.948 -15.526 -16.811 1.00 65.56 86 GLU A N 1
ATOM 671 C CA . GLU A 1 86 ? -14.384 -15.433 -16.564 1.00 65.56 86 GLU A CA 1
ATOM 672 C C . GLU A 1 86 ? -14.976 -16.844 -16.451 1.00 65.56 86 GLU A C 1
ATOM 674 O O . GLU A 1 86 ? -15.205 -17.513 -17.454 1.00 65.56 86 GLU A O 1
ATOM 679 N N . GLY A 1 87 ? -15.213 -17.305 -15.221 1.00 59.50 87 GLY A N 1
ATOM 680 C CA . GLY A 1 87 ? -15.935 -18.552 -14.962 1.00 59.50 87 GLY A CA 1
ATOM 681 C C . GLY A 1 87 ? -15.367 -19.456 -13.870 1.00 59.50 87 GLY A C 1
ATOM 682 O O . GLY A 1 87 ? -16.124 -20.282 -13.373 1.00 59.50 87 GLY A O 1
ATOM 683 N N . GLU A 1 88 ? -14.103 -19.304 -13.455 1.00 57.22 88 GLU A N 1
ATOM 684 C CA . GLU A 1 88 ? -13.477 -20.241 -12.491 1.00 57.22 88 GLU A CA 1
ATOM 685 C C . GLU A 1 88 ? -13.162 -19.636 -11.113 1.00 57.22 88 GLU A C 1
ATOM 687 O O . GLU A 1 88 ? -12.987 -20.369 -10.142 1.00 57.22 88 GLU A O 1
ATOM 692 N N . GLY A 1 89 ? -13.160 -18.307 -10.987 1.00 57.50 89 GLY A N 1
ATOM 693 C CA . GLY A 1 89 ? -13.159 -17.619 -9.696 1.00 57.50 89 GLY A CA 1
ATOM 694 C C . GLY A 1 89 ? -14.582 -17.231 -9.318 1.00 57.50 89 GLY A C 1
ATOM 695 O O . GLY A 1 89 ? -15.278 -16.631 -10.137 1.00 57.50 89 GLY A O 1
ATOM 696 N N . ALA A 1 90 ? -15.018 -17.580 -8.105 1.00 61.72 90 ALA A N 1
ATOM 697 C CA . ALA A 1 90 ? -16.321 -17.217 -7.555 1.00 61.72 90 ALA A CA 1
ATOM 698 C C . ALA A 1 90 ? -16.647 -15.744 -7.862 1.00 61.72 90 ALA A C 1
ATOM 700 O O . ALA A 1 90 ? -16.060 -14.832 -7.278 1.00 61.72 90 ALA A O 1
ATOM 701 N N . LYS A 1 91 ? -17.556 -15.505 -8.818 1.00 65.69 91 LYS A N 1
ATOM 702 C CA . LYS A 1 91 ? -18.104 -14.168 -9.039 1.00 65.69 91 LYS A CA 1
ATOM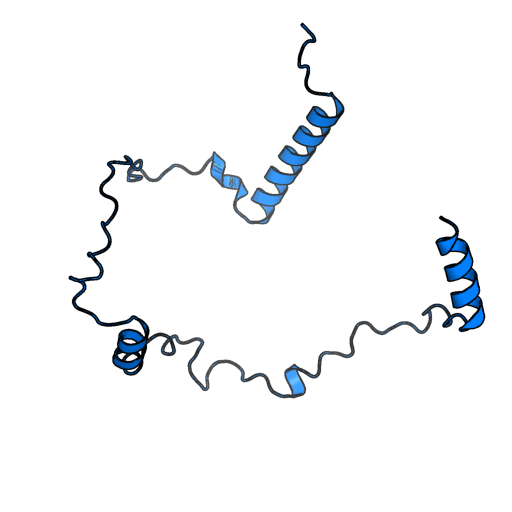 703 C C . LYS A 1 91 ? -18.787 -13.791 -7.733 1.00 65.69 91 LYS A C 1
ATOM 705 O O . LYS A 1 91 ? -19.735 -14.475 -7.358 1.00 65.69 91 LYS A O 1
ATOM 710 N N . ALA A 1 92 ? -18.289 -12.757 -7.056 1.00 64.88 92 ALA A N 1
ATOM 711 C CA . ALA A 1 92 ? -18.928 -12.242 -5.855 1.00 64.88 92 ALA A CA 1
ATOM 712 C C . ALA A 1 92 ? -20.392 -11.936 -6.194 1.00 64.88 92 ALA A C 1
ATOM 714 O O . ALA A 1 92 ? -20.697 -11.095 -7.044 1.00 64.88 92 ALA A O 1
ATOM 715 N N . THR A 1 93 ? -21.294 -12.710 -5.610 1.00 71.38 93 THR A N 1
ATOM 716 C CA . THR A 1 93 ? -22.732 -12.509 -5.714 1.00 71.38 93 THR A CA 1
ATOM 717 C C . THR A 1 93 ? -23.126 -11.342 -4.812 1.00 71.38 93 THR A C 1
ATOM 719 O O . THR A 1 93 ? -22.387 -10.955 -3.906 1.00 71.38 93 THR A O 1
ATOM 722 N N . ILE A 1 94 ? -24.302 -10.751 -5.030 1.00 67.19 94 ILE A N 1
ATOM 723 C CA . ILE A 1 94 ? -24.808 -9.665 -4.167 1.00 67.19 94 ILE A CA 1
ATOM 724 C C . ILE A 1 94 ? -24.843 -10.118 -2.693 1.00 67.19 94 ILE A C 1
ATOM 726 O O . ILE A 1 94 ? -24.586 -9.331 -1.785 1.00 67.19 94 ILE A O 1
ATOM 730 N N . GLN A 1 95 ? -25.086 -11.408 -2.472 1.00 68.31 95 GLN A N 1
ATOM 731 C CA . GLN A 1 95 ? -25.099 -12.080 -1.182 1.00 68.31 95 GLN A CA 1
ATOM 732 C C . GLN A 1 95 ? -23.711 -12.173 -0.526 1.00 68.31 95 GLN A C 1
ATOM 734 O O . GLN A 1 95 ? -23.637 -12.195 0.695 1.00 68.31 95 GLN A O 1
ATOM 739 N N . ASP A 1 96 ? -22.614 -12.143 -1.286 1.00 67.75 96 ASP A N 1
ATOM 740 C CA . ASP A 1 96 ? -21.253 -12.128 -0.723 1.00 67.75 96 ASP A CA 1
ATOM 741 C C . ASP A 1 96 ? -20.872 -10.739 -0.172 1.00 67.75 96 ASP A C 1
ATOM 743 O O . ASP A 1 96 ? -20.018 -10.614 0.706 1.00 67.75 96 ASP A O 1
ATOM 747 N N . HIS A 1 97 ? -21.545 -9.682 -0.642 1.00 66.62 97 HIS A N 1
ATOM 748 C CA . HIS A 1 97 ? -21.473 -8.330 -0.071 1.00 66.62 97 HIS A CA 1
ATOM 749 C C . HIS A 1 97 ? -22.497 -8.094 1.040 1.00 66.62 97 HIS A C 1
ATOM 751 O O . HIS A 1 97 ? -22.425 -7.092 1.758 1.00 66.62 97 HIS A O 1
ATOM 757 N N . GLN A 1 98 ? -23.436 -9.022 1.211 1.00 67.50 98 GLN A N 1
ATOM 758 C CA . GLN A 1 98 ? -24.317 -9.084 2.362 1.00 67.50 98 GLN A CA 1
ATOM 759 C C . GLN A 1 98 ? -23.515 -9.693 3.514 1.00 67.50 98 GLN A C 1
ATOM 761 O O . GLN A 1 98 ? -23.710 -10.843 3.897 1.00 67.50 98 GLN A O 1
ATOM 766 N N . ALA A 1 99 ? -22.542 -8.920 4.006 1.00 66.62 99 ALA A N 1
ATOM 767 C CA . ALA A 1 99 ? -21.684 -9.290 5.119 1.00 66.62 99 ALA A CA 1
ATOM 768 C C . ALA A 1 99 ? -22.510 -9.943 6.236 1.00 66.62 99 ALA A C 1
ATOM 770 O O . ALA A 1 99 ? -23.643 -9.517 6.498 1.00 66.62 99 ALA A O 1
ATOM 771 N N . ASN A 1 100 ? -21.921 -10.940 6.915 1.00 61.72 100 ASN A N 1
ATOM 772 C CA . ASN A 1 100 ? -22.415 -11.412 8.210 1.00 61.72 100 ASN A CA 1
ATOM 773 C C . ASN A 1 100 ? -22.908 -10.200 9.008 1.00 61.72 100 ASN A C 1
ATOM 775 O O . ASN A 1 100 ? -22.199 -9.184 8.982 1.00 61.72 100 ASN A O 1
ATOM 779 N N . PRO A 1 101 ? -24.072 -10.279 9.691 1.00 64.31 101 PRO A N 1
ATOM 780 C CA . PRO A 1 101 ? -24.519 -9.198 10.561 1.00 64.31 101 PRO A CA 1
ATOM 781 C C . PRO A 1 101 ? -23.298 -8.775 11.364 1.00 64.31 101 PRO A C 1
ATOM 783 O O . PRO A 1 101 ? -22.656 -9.630 11.983 1.00 64.31 101 PRO A O 1
ATOM 786 N N . GLY A 1 102 ? -22.880 -7.517 11.176 1.00 65.88 102 GLY A N 1
ATOM 787 C CA . GLY A 1 102 ? -21.608 -7.026 11.693 1.00 65.88 102 GLY A CA 1
ATOM 788 C C . GLY A 1 102 ? -21.528 -7.239 13.200 1.00 65.88 102 GLY A C 1
ATOM 789 O O . GLY A 1 102 ? -22.480 -7.721 13.812 1.00 65.88 102 GLY A O 1
ATOM 790 N N . ILE A 1 103 ? -20.407 -6.862 13.819 1.00 65.25 103 ILE A N 1
ATOM 791 C CA . ILE A 1 103 ? -20.267 -6.885 15.284 1.00 65.25 103 ILE A CA 1
ATOM 792 C C . ILE A 1 103 ? -21.585 -6.400 15.891 1.00 65.25 103 ILE A C 1
ATOM 794 O O . ILE A 1 103 ? -21.981 -5.260 15.638 1.00 65.25 103 ILE A O 1
ATOM 798 N N . ALA A 1 104 ? -22.295 -7.294 16.589 1.00 65.31 104 ALA A N 1
ATOM 799 C CA . ALA A 1 104 ? -23.586 -6.972 17.166 1.00 65.31 104 ALA A CA 1
ATOM 800 C C . ALA A 1 104 ? -23.342 -5.782 18.088 1.00 65.31 104 ALA A C 1
ATOM 802 O O . ALA A 1 104 ? -22.666 -5.916 19.112 1.00 65.31 104 ALA A O 1
ATOM 803 N N . LEU A 1 105 ? -23.798 -4.601 17.667 1.00 61.34 105 LEU A N 1
ATOM 804 C CA . LEU A 1 105 ? -23.741 -3.406 18.484 1.00 61.34 105 LEU A CA 1
ATOM 805 C C . LEU A 1 105 ? -24.591 -3.732 19.704 1.00 61.34 105 LEU A C 1
ATOM 807 O O . LEU A 1 105 ? -25.814 -3.738 19.634 1.00 61.34 105 LEU A O 1
ATOM 811 N N . SER A 1 106 ? -23.938 -4.120 20.797 1.00 60.94 106 SER A N 1
ATOM 812 C CA . SER A 1 106 ? -24.629 -4.279 22.066 1.00 60.94 106 SER A CA 1
ATOM 813 C C . SER A 1 106 ? -25.327 -2.954 22.370 1.00 60.94 106 SER A C 1
ATOM 815 O O . SER A 1 106 ? -24.719 -1.895 22.211 1.00 60.94 106 SER A O 1
ATOM 817 N N . ASP A 1 107 ? -26.586 -3.011 22.814 1.00 62.09 107 ASP A N 1
ATOM 818 C CA . ASP A 1 107 ? -27.467 -1.863 23.112 1.00 62.09 107 ASP A CA 1
ATOM 819 C C . ASP A 1 107 ? -26.921 -0.886 24.180 1.00 62.09 107 ASP A C 1
ATOM 821 O O . ASP A 1 107 ? -27.618 0.003 24.660 1.00 62.09 107 ASP A O 1
ATOM 825 N N . LYS A 1 108 ? -25.655 -1.033 24.578 1.00 60.03 108 LYS A N 1
ATOM 826 C CA . LYS A 1 108 ? -24.920 -0.155 25.487 1.00 60.03 108 LYS A CA 1
ATOM 827 C C . LYS A 1 108 ? -24.069 0.866 24.732 1.00 60.03 108 LYS A C 1
ATOM 829 O O . LYS A 1 108 ? -22.956 1.178 25.153 1.00 60.03 108 LYS A O 1
ATOM 834 N N . LEU A 1 109 ? -24.577 1.401 23.625 1.00 62.81 109 LEU A N 1
ATOM 835 C CA . LEU A 1 109 ? -24.054 2.665 23.120 1.00 62.81 109 LEU A CA 1
ATOM 836 C C . LEU A 1 109 ? -24.433 3.766 24.127 1.00 62.81 109 LEU A C 1
ATOM 838 O O . LEU A 1 109 ? -25.557 3.756 24.637 1.00 62.81 109 LEU A O 1
ATOM 842 N N . PRO A 1 110 ? -23.521 4.694 24.468 1.00 65.88 110 PRO A N 1
ATOM 843 C CA . PRO A 1 110 ? -23.880 5.824 25.316 1.00 65.88 110 PRO A CA 1
ATOM 844 C C . PRO A 1 110 ? -25.040 6.582 24.662 1.00 65.88 110 PRO A C 1
ATOM 846 O O . PRO A 1 110 ? -25.040 6.778 23.445 1.00 65.88 110 PRO A O 1
ATOM 849 N N . GLN A 1 111 ? -26.039 6.976 25.461 1.00 65.12 111 GLN A N 1
ATOM 850 C CA . GLN A 1 111 ? -27.166 7.766 24.966 1.00 65.12 111 GLN A CA 1
ATOM 851 C C . GLN A 1 111 ? -26.635 8.966 24.184 1.00 65.12 111 GLN A C 1
ATOM 853 O O . GLN A 1 111 ? -25.716 9.653 24.638 1.00 65.12 111 GLN A O 1
ATOM 858 N N . ALA A 1 112 ? -27.201 9.192 22.998 1.00 62.56 112 ALA A N 1
ATOM 859 C CA . ALA A 1 112 ? -26.891 10.367 22.206 1.00 62.56 112 ALA A CA 1
ATOM 860 C C . ALA A 1 112 ? -27.151 11.604 23.075 1.00 62.56 112 ALA A C 1
ATOM 862 O O . ALA A 1 112 ? -28.297 11.876 23.436 1.00 62.56 112 ALA A O 1
ATOM 863 N N . ALA A 1 113 ? -26.078 12.304 23.449 1.00 64.75 113 ALA A N 1
ATOM 864 C CA . ALA A 1 113 ? -26.182 13.534 24.217 1.00 64.75 113 ALA A CA 1
ATOM 865 C C . ALA A 1 113 ? -27.055 14.525 23.441 1.00 64.75 113 ALA A C 1
ATOM 867 O O . ALA A 1 113 ? -26.976 14.619 22.208 1.00 64.75 113 ALA A O 1
ATOM 868 N N . SER A 1 114 ? -27.915 15.236 24.161 1.00 68.00 114 SER A N 1
ATOM 869 C CA . SER A 1 114 ? -28.812 16.209 23.547 1.00 68.00 114 SER A CA 1
ATOM 870 C C . SER A 1 114 ? -27.999 17.318 22.862 1.00 68.00 114 SER A C 1
ATOM 872 O O . SER A 1 114 ? -26.866 17.620 23.248 1.00 68.00 114 SER A O 1
ATOM 874 N N . LYS A 1 115 ? -28.557 17.933 21.807 1.00 66.31 115 LYS A N 1
ATOM 875 C CA . LYS A 1 115 ? -27.862 18.976 21.023 1.00 66.31 115 LYS A CA 1
ATOM 876 C C . LYS A 1 115 ? -27.334 20.122 21.899 1.00 66.31 115 LYS A C 1
ATOM 878 O O . LYS A 1 115 ? -26.290 20.689 21.582 1.00 66.31 115 LYS A O 1
ATOM 883 N N . ASP A 1 116 ? -28.017 20.417 22.999 1.00 67.44 116 ASP A N 1
ATOM 884 C CA . ASP A 1 116 ? -27.650 21.486 23.927 1.00 67.44 116 ASP A CA 1
ATOM 885 C C . ASP A 1 116 ? -26.422 21.127 24.781 1.00 67.44 116 ASP A C 1
ATOM 887 O O . ASP A 1 116 ? -25.542 21.963 24.984 1.00 67.44 116 ASP A O 1
ATOM 891 N N . GLU A 1 117 ? -26.282 19.866 25.196 1.00 68.44 117 GLU A N 1
ATOM 892 C CA . GLU A 1 117 ? -25.114 19.385 25.951 1.00 68.44 117 GLU A CA 1
ATOM 893 C C . GLU A 1 117 ? -23.852 19.320 25.083 1.00 68.44 117 GLU A C 1
ATOM 895 O O . GLU A 1 117 ? -22.750 19.629 25.545 1.00 68.44 117 GLU A O 1
ATOM 900 N N . LEU A 1 118 ? -24.003 18.964 23.802 1.00 67.56 118 LEU A N 1
ATOM 901 C CA . LEU A 1 118 ? -22.901 18.992 22.838 1.00 67.56 118 LEU A CA 1
ATOM 902 C C . LEU A 1 118 ? -22.427 20.423 22.571 1.00 67.56 118 LEU A C 1
ATOM 904 O O . LEU A 1 118 ? -21.222 20.663 22.481 1.00 67.56 118 LEU A O 1
ATOM 908 N N . LYS A 1 119 ? -23.361 21.379 22.488 1.00 74.50 119 LYS A N 1
ATOM 909 C CA . LYS A 1 119 ? -23.040 22.793 22.280 1.00 74.50 119 LYS A CA 1
ATOM 910 C C . LYS A 1 119 ? -22.321 23.395 23.489 1.00 74.50 119 LYS A C 1
ATOM 912 O O . LYS A 1 119 ? -21.294 24.042 23.308 1.00 74.50 119 LYS A O 1
ATOM 917 N N . ALA A 1 120 ? -22.783 23.102 24.705 1.00 78.31 120 ALA A N 1
ATOM 918 C CA . ALA A 1 120 ? -22.129 23.555 25.933 1.00 78.31 120 ALA A CA 1
ATOM 919 C C . ALA A 1 120 ? -20.685 23.029 26.058 1.00 78.31 120 ALA A C 1
ATOM 921 O O . ALA A 1 120 ? -19.771 23.797 26.356 1.00 78.31 120 ALA A O 1
ATOM 922 N N . ARG A 1 121 ? -20.445 21.745 25.749 1.00 74.88 121 ARG A N 1
ATOM 923 C CA . ARG A 1 121 ? -19.083 21.175 25.747 1.00 74.88 121 ARG A CA 1
ATOM 924 C C . ARG A 1 121 ? -18.186 21.760 24.657 1.00 74.88 121 ARG A C 1
ATOM 926 O O . ARG A 1 121 ? -16.990 21.934 24.879 1.00 74.88 121 ARG A O 1
ATOM 933 N N . ALA A 1 122 ? -18.741 22.059 23.484 1.00 77.12 122 ALA A N 1
ATOM 934 C CA . ALA A 1 122 ? -17.987 22.684 22.400 1.00 77.12 122 ALA A CA 1
ATOM 935 C C . ALA A 1 122 ? -17.577 24.126 22.746 1.00 77.12 122 ALA A C 1
ATOM 937 O O . ALA A 1 122 ? -16.448 24.529 22.476 1.00 77.12 122 ALA A O 1
ATOM 938 N N . GLU A 1 123 ? -18.464 24.892 23.383 1.00 75.00 123 GLU A N 1
ATOM 939 C CA . GLU A 1 123 ? -18.176 26.255 23.842 1.00 75.00 123 GLU A CA 1
ATOM 940 C C . GLU A 1 123 ? -17.140 26.291 24.974 1.00 75.00 123 GLU A C 1
ATOM 942 O O . GLU A 1 123 ? -16.350 27.229 25.053 1.00 75.00 123 GLU A O 1
ATOM 947 N N . GLU A 1 124 ? -17.097 25.269 25.830 1.00 73.69 124 GLU A N 1
ATOM 948 C CA . GLU A 1 124 ? -16.070 25.137 26.867 1.00 73.69 124 GLU A CA 1
ATOM 949 C C . GLU A 1 124 ? -14.690 24.797 26.278 1.00 73.69 124 GLU A C 1
ATOM 951 O O . GLU A 1 124 ? -13.687 25.390 26.673 1.00 73.69 124 GLU A O 1
ATOM 956 N N . LEU A 1 125 ? -14.634 23.916 25.274 1.00 71.69 125 LEU A N 1
ATOM 957 C CA . LEU A 1 125 ? -13.389 23.544 24.590 1.00 71.69 125 LEU A CA 1
ATOM 958 C C . LEU A 1 125 ? -12.827 24.645 23.678 1.00 71.69 125 LEU A C 1
ATOM 960 O O . LEU A 1 125 ? -11.613 24.713 23.494 1.00 71.69 125 LEU A O 1
ATOM 964 N N . ASN A 1 126 ? -13.681 25.517 23.138 1.00 71.38 126 ASN A N 1
ATOM 965 C CA . ASN A 1 126 ? -13.272 26.638 22.284 1.00 71.38 126 ASN A CA 1
ATOM 966 C C . ASN A 1 126 ? -12.752 27.860 23.059 1.00 71.38 126 ASN A C 1
ATOM 968 O O . ASN A 1 126 ? -12.343 28.836 22.439 1.00 71.38 126 ASN A O 1
ATOM 972 N N . LYS A 1 127 ? -12.739 27.832 24.397 1.00 70.31 127 LYS A N 1
ATOM 973 C CA . LYS A 1 127 ? -12.111 28.881 25.225 1.00 70.31 127 LYS A CA 1
ATOM 974 C C . LYS A 1 127 ? -10.588 28.721 25.351 1.00 70.31 127 LYS A C 1
ATOM 976 O O . LYS A 1 127 ? -10.001 29.259 26.290 1.00 70.31 127 LYS A O 1
ATOM 981 N N . LYS A 1 128 ? -9.963 27.965 24.447 1.00 54.31 128 LYS A N 1
ATOM 982 C CA . LYS A 1 128 ? -8.512 27.793 24.381 1.00 54.31 128 LYS A CA 1
ATOM 983 C C . LYS A 1 128 ? -7.864 28.822 23.469 1.00 54.31 128 LYS A C 1
ATOM 985 O O . LYS A 1 128 ? -8.431 29.075 22.385 1.00 54.31 128 LYS A O 1
#